Protein AF-A0A2V3A939-F1 (afdb_monomer_lite)

Foldseek 3Di:
DVVVVVVVVLVVLVVVLVVLVVVLVVCCVPPNCPDPSSVVSVVVSVVSVCVNVVPD

Sequence (56 aa):
MLQENKQAKREKLLLLIVRKRNEMIRLANSNGLLSNETIRCSQELDLLLNKFQLKE

pLDDT: mean 89.23, std 13.76, range [45.56, 98.0]

Radius of gyration: 13.68 Å; chains: 1; bounding box: 34×12×37 Å

Structure (mmCIF, N/CA/C/O backbone):
data_AF-A0A2V3A939-F1
#
_entry.id   AF-A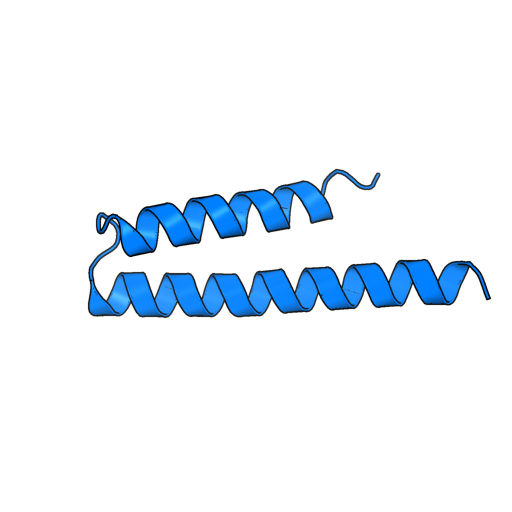0A2V3A939-F1
#
loop_
_atom_site.group_PDB
_atom_site.id
_atom_site.type_symbol
_atom_site.label_atom_id
_atom_site.label_alt_id
_atom_site.label_comp_id
_atom_site.label_asym_id
_atom_site.label_entity_id
_atom_site.label_seq_id
_atom_site.pdbx_PDB_ins_code
_atom_site.Cartn_x
_atom_site.Cartn_y
_atom_site.Cartn_z
_atom_site.occupancy
_atom_site.B_iso_or_equiv
_atom_site.auth_seq_id
_atom_site.auth_comp_id
_atom_site.auth_asym_id
_atom_site.auth_atom_id
_atom_site.pdbx_PDB_model_num
ATOM 1 N N . MET A 1 1 ? -23.284 -2.590 21.065 1.00 54.12 1 MET A N 1
ATOM 2 C CA . MET A 1 1 ? -23.223 -1.315 20.312 1.00 54.12 1 MET A CA 1
ATOM 3 C C . MET A 1 1 ? -21.797 -0.774 20.096 1.00 54.12 1 MET A C 1
ATOM 5 O O . MET A 1 1 ? -21.461 -0.481 18.958 1.00 54.12 1 MET A O 1
ATOM 9 N N . LEU A 1 2 ? -20.909 -0.645 21.104 1.00 55.09 2 LEU A N 1
ATOM 10 C CA . LEU A 1 2 ? -19.533 -0.126 20.876 1.00 55.09 2 LEU A CA 1
ATOM 11 C C . LEU A 1 2 ? -18.570 -1.119 20.178 1.00 55.09 2 LEU A C 1
ATOM 13 O O . LEU A 1 2 ? -17.697 -0.693 19.421 1.00 55.09 2 LEU A O 1
ATOM 17 N N . GLN A 1 3 ? -18.734 -2.432 20.383 1.00 54.56 3 GLN A N 1
ATOM 18 C CA . GLN A 1 3 ? -17.880 -3.466 19.767 1.00 54.56 3 GLN A CA 1
ATOM 19 C C . GLN A 1 3 ? -18.117 -3.649 18.258 1.00 54.56 3 GLN A C 1
ATOM 21 O O . GLN A 1 3 ? -17.150 -3.783 17.509 1.00 54.56 3 GLN A O 1
ATOM 26 N N . GLU A 1 4 ? -19.367 -3.568 17.793 1.00 59.31 4 GLU A N 1
ATOM 27 C CA . GLU A 1 4 ? -19.723 -3.705 16.366 1.00 59.31 4 GLU A CA 1
ATOM 28 C C . GLU A 1 4 ? -19.031 -2.637 15.509 1.00 59.31 4 GLU A C 1
ATOM 30 O O . GLU A 1 4 ? -18.537 -2.904 14.415 1.00 59.31 4 GLU A O 1
ATOM 35 N N . ASN A 1 5 ? -18.891 -1.430 16.056 1.00 66.81 5 ASN A N 1
ATOM 36 C CA . ASN A 1 5 ? -18.274 -0.302 15.368 1.00 66.81 5 ASN A CA 1
ATOM 37 C C . ASN A 1 5 ? -16.741 -0.452 15.238 1.00 66.81 5 ASN A C 1
ATOM 39 O O . ASN A 1 5 ? -16.140 0.061 14.293 1.00 66.81 5 ASN A O 1
ATOM 43 N N . LYS A 1 6 ? -16.083 -1.165 16.167 1.00 75.81 6 LYS A N 1
ATOM 44 C CA . LYS A 1 6 ? -14.635 -1.449 16.098 1.00 75.81 6 LYS A CA 1
ATOM 45 C C . LYS A 1 6 ? -14.343 -2.537 15.061 1.00 75.81 6 LYS A C 1
ATOM 47 O O . LYS A 1 6 ? -13.406 -2.379 14.278 1.00 75.81 6 LYS A O 1
ATOM 52 N N . GLN A 1 7 ? -15.174 -3.578 15.019 1.00 82.88 7 GLN A N 1
ATOM 53 C CA . GLN A 1 7 ? -15.059 -4.672 14.055 1.00 82.88 7 GLN A CA 1
ATOM 54 C C . GLN A 1 7 ? -15.309 -4.194 12.617 1.00 82.88 7 GLN A C 1
ATOM 56 O O . GLN A 1 7 ? -14.440 -4.363 11.763 1.00 82.88 7 GLN A O 1
ATOM 61 N N . ALA A 1 8 ? -16.403 -3.466 12.371 1.00 86.25 8 ALA A N 1
ATOM 62 C CA . ALA A 1 8 ? -16.712 -2.918 11.047 1.00 86.25 8 ALA A CA 1
ATOM 63 C C . ALA A 1 8 ? -15.617 -1.962 10.526 1.00 86.25 8 ALA A C 1
ATOM 65 O O . ALA A 1 8 ? -15.281 -1.955 9.340 1.00 86.25 8 ALA A O 1
ATOM 66 N N . LYS A 1 9 ? -14.994 -1.168 11.412 1.00 86.94 9 LYS A N 1
ATOM 67 C CA . LYS A 1 9 ? -13.842 -0.320 11.051 1.00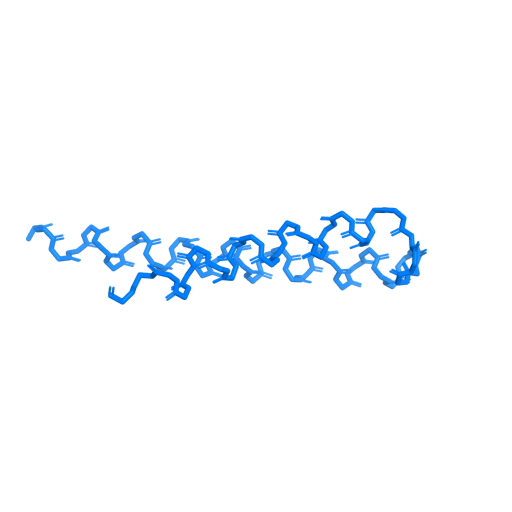 86.94 9 LYS A CA 1
ATOM 68 C C . LYS A 1 9 ? -12.618 -1.144 10.654 1.00 86.94 9 LYS A C 1
ATOM 70 O O . LYS A 1 9 ? -11.905 -0.747 9.733 1.00 86.94 9 LYS A O 1
ATOM 75 N N . ARG A 1 10 ? -12.370 -2.269 11.331 1.00 88.44 10 ARG A N 1
ATOM 76 C CA . ARG A 1 10 ? -11.256 -3.174 11.022 1.00 88.44 10 ARG A CA 1
ATOM 77 C C . ARG A 1 10 ? -11.468 -3.873 9.681 1.00 88.44 10 ARG A C 1
ATOM 79 O O . ARG A 1 10 ? -10.550 -3.896 8.869 1.00 88.44 10 ARG A O 1
ATOM 86 N N . GLU A 1 11 ? -12.679 -4.350 9.417 1.00 91.50 11 GLU A N 1
ATOM 87 C CA . GLU A 1 11 ? -13.062 -4.953 8.134 1.00 91.50 11 GLU A CA 1
ATOM 88 C C . GLU A 1 11 ? -12.954 -3.954 6.981 1.00 91.50 11 GLU A C 1
ATOM 90 O O . GLU A 1 11 ? -12.372 -4.263 5.941 1.00 91.50 11 GLU A O 1
ATOM 95 N N . LYS A 1 12 ? -13.421 -2.714 7.182 1.00 92.81 12 LYS A N 1
ATOM 96 C CA . LYS A 1 12 ? -13.260 -1.641 6.192 1.00 92.81 12 LYS A CA 1
ATOM 97 C C . LYS A 1 12 ? -11.787 -1.362 5.893 1.00 92.81 12 LYS A C 1
ATOM 99 O O . LYS A 1 12 ? -11.427 -1.190 4.731 1.00 92.81 12 LYS A O 1
ATOM 104 N N . LEU A 1 13 ? -10.936 -1.323 6.919 1.00 92.81 13 LEU A N 1
ATOM 105 C CA . LEU A 1 13 ? -9.497 -1.122 6.742 1.00 92.81 13 LEU A CA 1
ATOM 106 C C . LEU A 1 13 ? -8.850 -2.295 5.993 1.00 92.81 13 LEU A C 1
ATOM 108 O O . LEU A 1 13 ? -8.070 -2.069 5.071 1.00 92.81 13 LEU A O 1
ATOM 112 N N . LEU A 1 14 ? -9.227 -3.532 6.322 1.00 94.31 14 LEU A N 1
ATOM 113 C CA . LEU A 1 14 ? -8.747 -4.727 5.631 1.00 94.31 14 LEU A CA 1
ATOM 114 C C . LEU A 1 14 ? -9.142 -4.721 4.146 1.00 94.31 14 LEU A C 1
ATOM 116 O O . LEU A 1 14 ? -8.315 -5.004 3.280 1.00 94.31 14 LEU A O 1
ATOM 120 N N . LEU A 1 15 ? -10.379 -4.326 3.832 1.00 95.56 15 LEU A N 1
ATOM 121 C CA . LEU A 1 15 ? -10.843 -4.192 2.452 1.00 95.56 15 LEU A CA 1
ATOM 122 C C . LEU A 1 15 ? -10.025 -3.150 1.672 1.00 95.56 15 LEU A C 1
ATOM 124 O O . LEU A 1 15 ? -9.695 -3.377 0.507 1.00 95.56 15 LEU A O 1
ATOM 128 N N . LEU A 1 16 ? -9.675 -2.024 2.303 1.00 95.94 16 LEU A N 1
ATOM 129 C CA . LEU A 1 16 ? -8.818 -1.004 1.691 1.00 95.94 16 LEU A CA 1
ATOM 130 C C . LEU A 1 16 ? -7.409 -1.538 1.410 1.00 95.94 16 LEU A C 1
ATOM 132 O O . LEU A 1 16 ? -6.899 -1.319 0.314 1.00 95.94 16 LEU A O 1
ATOM 136 N N . ILE A 1 17 ? -6.820 -2.291 2.344 1.00 96.56 17 ILE A N 1
ATOM 137 C CA . ILE A 1 17 ? -5.512 -2.943 2.163 1.00 96.56 17 ILE A CA 1
ATOM 138 C C . ILE A 1 17 ? -5.548 -3.891 0.962 1.00 96.56 17 ILE A C 1
ATOM 140 O O . ILE A 1 17 ? -4.698 -3.805 0.078 1.00 96.56 17 ILE A O 1
ATOM 144 N N . VAL A 1 18 ? -6.555 -4.767 0.882 1.00 97.00 18 VAL A N 1
ATOM 145 C CA . VAL A 1 18 ? -6.679 -5.733 -0.223 1.00 97.00 18 VAL A CA 1
ATOM 146 C C . VAL A 1 18 ? -6.846 -5.020 -1.565 1.00 97.00 18 VAL A C 1
ATOM 148 O O . VAL A 1 18 ? -6.186 -5.379 -2.542 1.00 97.00 18 VAL A O 1
ATOM 151 N N . ARG A 1 19 ? -7.692 -3.984 -1.620 1.00 97.62 19 ARG A N 1
ATOM 152 C CA . ARG A 1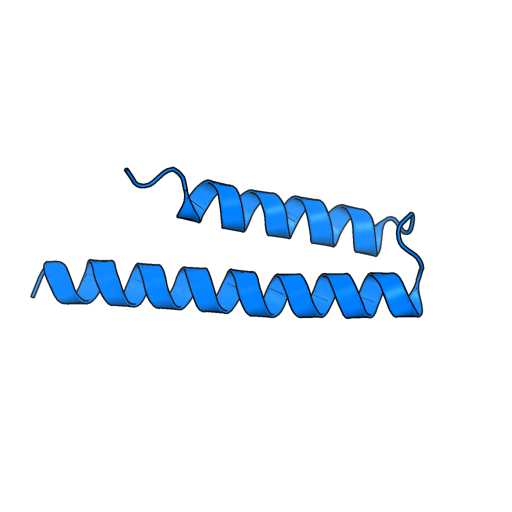 19 ? -7.879 -3.178 -2.835 1.00 97.62 19 ARG A CA 1
ATOM 153 C C . ARG A 1 19 ? -6.576 -2.517 -3.272 1.00 97.62 19 ARG A C 1
ATOM 155 O O . ARG A 1 19 ? -6.229 -2.614 -4.448 1.00 97.62 19 ARG A O 1
ATOM 162 N N . LYS A 1 20 ? -5.847 -1.908 -2.333 1.00 97.75 20 LYS A N 1
ATOM 163 C CA . LYS A 1 20 ? -4.596 -1.203 -2.622 1.00 97.75 20 LYS A CA 1
ATOM 164 C C . LYS A 1 20 ? -3.479 -2.151 -3.049 1.00 97.75 20 LYS A C 1
ATOM 166 O O . LYS A 1 20 ? -2.776 -1.872 -4.011 1.00 97.75 20 LYS A O 1
ATOM 171 N N . ARG A 1 21 ? -3.387 -3.331 -2.431 1.00 97.50 21 ARG A N 1
ATOM 172 C CA . ARG A 1 21 ? -2.470 -4.396 -2.862 1.00 97.50 21 ARG A CA 1
ATOM 173 C C . ARG A 1 21 ? -2.732 -4.816 -4.306 1.00 97.50 21 ARG A C 1
ATOM 175 O O . ARG A 1 21 ? -1.800 -4.914 -5.096 1.00 97.50 21 ARG A O 1
ATOM 182 N N . ASN A 1 22 ? -3.995 -5.040 -4.663 1.00 98.00 22 ASN A N 1
ATOM 183 C CA . ASN A 1 22 ? -4.350 -5.415 -6.031 1.00 98.00 22 ASN A CA 1
ATOM 184 C C . ASN A 1 22 ? -4.046 -4.287 -7.031 1.00 98.00 22 ASN A C 1
ATOM 186 O O . ASN A 1 22 ? -3.663 -4.567 -8.160 1.00 98.00 22 ASN A O 1
ATOM 190 N N . GLU A 1 23 ? -4.212 -3.023 -6.638 1.00 97.38 23 GLU A N 1
ATOM 191 C CA . GLU A 1 23 ? -3.806 -1.866 -7.445 1.00 97.38 23 GLU A CA 1
ATOM 192 C C . GLU A 1 23 ? -2.292 -1.827 -7.669 1.00 97.38 23 GLU A C 1
ATOM 194 O O . GLU A 1 23 ? -1.864 -1.726 -8.815 1.00 97.38 23 GLU A O 1
ATOM 199 N N . MET A 1 24 ? -1.494 -2.005 -6.614 1.00 97.38 24 MET A N 1
ATOM 200 C CA . MET A 1 24 ? -0.033 -2.046 -6.703 1.00 97.38 24 MET A CA 1
ATOM 201 C C . MET A 1 24 ? 0.445 -3.166 -7.631 1.00 97.38 24 MET A C 1
ATOM 203 O O . MET A 1 24 ? 1.313 -2.933 -8.462 1.00 97.38 24 MET A O 1
ATOM 207 N N . ILE A 1 25 ? -0.149 -4.363 -7.539 1.00 97.19 25 ILE A N 1
ATOM 208 C CA . ILE A 1 25 ? 0.175 -5.489 -8.433 1.00 97.19 25 ILE A CA 1
ATOM 209 C C . ILE A 1 25 ? -0.144 -5.136 -9.890 1.00 97.19 25 ILE A C 1
ATOM 211 O O . ILE A 1 25 ? 0.656 -5.418 -10.778 1.00 97.19 25 ILE A O 1
ATOM 215 N N . ARG A 1 26 ? -1.293 -4.497 -10.154 1.00 97.81 26 ARG A N 1
ATOM 216 C CA . ARG A 1 26 ? -1.635 -4.055 -11.515 1.00 97.81 26 ARG A CA 1
ATOM 217 C C . ARG A 1 26 ? -0.633 -3.028 -12.044 1.00 97.81 26 ARG A C 1
ATOM 219 O O . ARG A 1 26 ? -0.174 -3.200 -13.165 1.00 97.81 26 ARG A O 1
ATOM 226 N N . LEU A 1 27 ? -0.277 -2.024 -11.240 1.00 97.56 27 LEU A N 1
ATOM 227 C CA . LEU A 1 27 ? 0.701 -0.994 -11.611 1.00 97.56 27 LEU A CA 1
ATOM 228 C C . LEU A 1 27 ? 2.100 -1.581 -11.825 1.00 97.56 27 LEU A C 1
ATOM 230 O O . LEU A 1 27 ? 2.770 -1.226 -12.788 1.00 97.56 27 LEU A O 1
ATOM 234 N N . ALA A 1 28 ? 2.516 -2.531 -10.989 1.00 96.81 28 ALA A N 1
ATOM 235 C CA . ALA A 1 28 ? 3.783 -3.234 -11.150 1.00 96.81 28 ALA A CA 1
ATOM 236 C C . ALA A 1 28 ? 3.827 -4.024 -12.464 1.00 96.81 28 ALA A C 1
ATOM 238 O O . ALA A 1 28 ? 4.839 -4.001 -13.160 1.00 96.81 28 ALA A O 1
ATOM 239 N N . ASN A 1 29 ? 2.724 -4.691 -12.816 1.00 97.31 29 ASN A N 1
ATOM 240 C CA . ASN A 1 29 ? 2.621 -5.455 -14.055 1.00 97.31 29 ASN A CA 1
ATOM 241 C C . ASN A 1 29 ? 2.559 -4.559 -15.300 1.00 97.31 29 ASN A C 1
ATOM 243 O O . ASN A 1 29 ? 3.055 -4.965 -16.347 1.00 97.31 29 ASN A O 1
ATOM 247 N N . SER A 1 30 ? 1.950 -3.371 -15.214 1.00 96.94 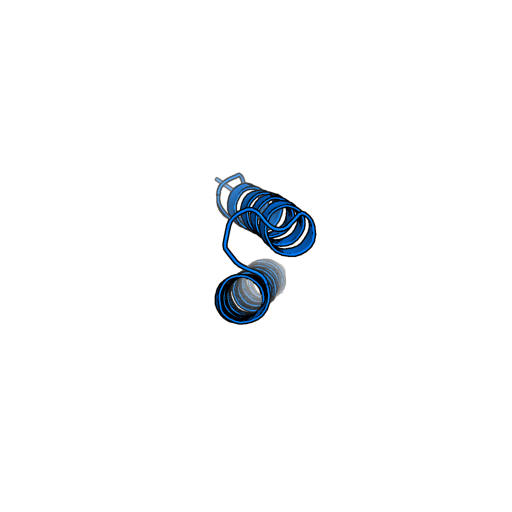30 SER A N 1
ATOM 248 C CA . SER A 1 30 ? 1.809 -2.466 -16.362 1.00 96.94 30 SER A CA 1
ATOM 249 C C . SER A 1 30 ? 3.004 -1.527 -16.545 1.00 96.94 30 SER A C 1
ATOM 251 O O . SER A 1 30 ? 3.418 -1.282 -17.674 1.00 96.94 30 SER A O 1
ATOM 253 N N . ASN A 1 31 ? 3.560 -1.008 -15.447 1.00 95.62 31 ASN A N 1
ATOM 254 C CA . ASN A 1 31 ? 4.528 0.095 -15.450 1.00 95.62 31 ASN A CA 1
ATOM 255 C C . ASN A 1 31 ? 5.893 -0.329 -14.875 1.00 95.62 31 ASN A C 1
ATOM 257 O O . ASN A 1 31 ? 6.853 0.438 -14.926 1.00 95.62 31 ASN A O 1
ATOM 261 N N . GLY A 1 32 ? 5.998 -1.539 -14.319 1.00 95.62 32 GLY A N 1
ATOM 262 C CA . GLY A 1 32 ? 7.193 -2.031 -13.639 1.00 95.62 32 GLY A CA 1
ATOM 263 C C . GLY A 1 32 ? 7.283 -1.581 -12.178 1.00 95.62 32 GLY A C 1
ATOM 264 O O . GLY A 1 32 ? 6.735 -0.553 -11.772 1.00 95.62 32 GLY A O 1
ATOM 265 N N . LEU A 1 33 ? 8.029 -2.347 -11.378 1.00 92.69 33 LEU A N 1
ATOM 266 C CA . LEU A 1 33 ? 8.163 -2.147 -9.927 1.00 92.69 33 LEU A CA 1
ATOM 267 C C . LEU A 1 33 ? 8.798 -0.806 -9.536 1.00 92.69 33 LEU A C 1
ATOM 269 O O . LEU A 1 33 ? 8.482 -0.262 -8.484 1.00 92.69 33 LEU A O 1
ATOM 273 N N . LEU A 1 34 ? 9.683 -0.279 -10.383 1.00 95.19 34 LEU A N 1
ATOM 274 C CA . LEU A 1 34 ? 10.410 0.969 -10.134 1.00 95.19 34 LEU A CA 1
ATOM 275 C C . LEU A 1 34 ? 9.681 2.207 -10.668 1.00 95.19 34 LEU A C 1
ATOM 277 O O . LEU A 1 34 ? 10.201 3.316 -10.569 1.00 95.19 34 LEU A O 1
ATOM 281 N N . SER A 1 35 ? 8.490 2.043 -11.251 1.00 97.56 35 SER A N 1
ATOM 282 C CA . SER A 1 35 ? 7.689 3.195 -11.659 1.00 97.56 35 SER A CA 1
ATOM 283 C C . SER A 1 35 ? 7.278 4.015 -10.439 1.00 97.56 35 SER A C 1
ATOM 285 O O . SER A 1 35 ? 6.874 3.470 -9.409 1.00 97.56 35 SER A O 1
ATOM 287 N N . ASN A 1 36 ? 7.311 5.342 -10.574 1.00 97.50 36 ASN A N 1
ATOM 288 C CA . ASN A 1 36 ? 6.876 6.258 -9.516 1.00 97.50 36 ASN A CA 1
ATOM 289 C C . ASN A 1 36 ? 5.448 5.954 -9.037 1.00 97.50 36 ASN A C 1
ATOM 291 O O . ASN A 1 36 ? 5.137 6.116 -7.860 1.00 97.50 36 ASN A O 1
ATOM 295 N N . GLU A 1 37 ? 4.581 5.484 -9.934 1.00 96.44 37 GLU A N 1
ATOM 296 C CA . GLU A 1 37 ? 3.213 5.088 -9.602 1.00 96.44 37 GLU A CA 1
ATOM 297 C C . GLU A 1 37 ? 3.168 3.832 -8.729 1.00 96.44 37 GLU A C 1
ATOM 299 O O . GLU A 1 37 ? 2.433 3.815 -7.742 1.00 96.44 37 GLU A O 1
ATOM 304 N N . THR A 1 38 ? 3.976 2.813 -9.037 1.00 97.00 38 THR A N 1
ATOM 305 C CA . THR A 1 38 ? 4.053 1.592 -8.221 1.00 97.00 38 THR A CA 1
ATOM 306 C C . THR A 1 38 ? 4.682 1.875 -6.861 1.00 97.00 38 THR A C 1
ATOM 308 O O . THR A 1 38 ? 4.149 1.421 -5.851 1.00 97.00 38 THR A O 1
ATOM 311 N N . ILE A 1 39 ? 5.738 2.695 -6.814 1.00 97.62 39 ILE A N 1
ATOM 312 C CA . ILE A 1 39 ? 6.394 3.120 -5.567 1.00 97.62 39 ILE A CA 1
ATOM 313 C C . ILE A 1 39 ? 5.428 3.930 -4.690 1.00 97.62 39 ILE A C 1
ATOM 315 O O . ILE A 1 39 ? 5.313 3.688 -3.491 1.00 97.62 39 ILE A O 1
ATOM 319 N N . ARG A 1 40 ? 4.679 4.875 -5.270 1.00 97.81 40 ARG A N 1
ATOM 320 C CA . ARG A 1 40 ? 3.665 5.625 -4.515 1.00 97.81 40 ARG A CA 1
ATOM 321 C C . ARG A 1 40 ? 2.568 4.693 -3.998 1.00 97.81 40 ARG A C 1
ATOM 323 O O . ARG A 1 40 ? 2.155 4.798 -2.845 1.00 97.81 40 ARG A O 1
ATOM 330 N N . CYS A 1 41 ? 2.122 3.748 -4.827 1.00 97.25 41 CYS A N 1
ATOM 331 C CA . CYS A 1 41 ? 1.115 2.769 -4.432 1.00 97.25 41 CYS A CA 1
ATOM 332 C C . CYS A 1 41 ? 1.602 1.866 -3.284 1.00 97.25 41 CYS A C 1
ATOM 334 O O . CYS A 1 41 ? 0.825 1.596 -2.366 1.00 97.25 41 CYS A O 1
ATOM 336 N N . SER A 1 42 ? 2.878 1.455 -3.285 1.00 96.94 42 SER A N 1
ATOM 337 C CA . SER A 1 42 ? 3.469 0.654 -2.206 1.00 96.94 42 SER A CA 1
ATOM 338 C C . SER A 1 42 ? 3.568 1.438 -0.897 1.00 96.94 42 SER A C 1
ATOM 340 O O . SER A 1 42 ? 3.173 0.927 0.145 1.00 96.94 42 SER A O 1
ATOM 342 N N . GLN A 1 43 ? 3.980 2.708 -0.945 1.00 97.44 43 GLN A N 1
ATOM 343 C CA . GLN A 1 43 ? 4.013 3.585 0.234 1.00 97.44 43 GLN A CA 1
ATOM 344 C C . GLN A 1 43 ? 2.616 3.781 0.842 1.00 97.44 43 GLN A C 1
ATOM 346 O O . GLN A 1 43 ? 2.438 3.731 2.059 1.00 97.44 43 GLN A O 1
ATOM 351 N N . GLU A 1 44 ? 1.596 3.975 0.005 1.00 96.94 44 GLU A N 1
ATOM 352 C CA . GLU A 1 44 ? 0.212 4.086 0.471 1.00 96.94 44 GLU A CA 1
ATOM 353 C C . GLU A 1 44 ? -0.305 2.772 1.080 1.00 96.94 44 GLU A C 1
ATOM 355 O O . GLU A 1 44 ? -1.036 2.801 2.075 1.00 96.94 44 GLU A O 1
ATOM 360 N N . LEU A 1 45 ? 0.083 1.622 0.517 1.00 97.06 45 LEU A N 1
ATOM 361 C CA . LEU A 1 45 ? -0.224 0.307 1.081 1.00 97.06 45 LEU A CA 1
ATOM 362 C C . LEU A 1 45 ? 0.434 0.122 2.456 1.00 97.06 4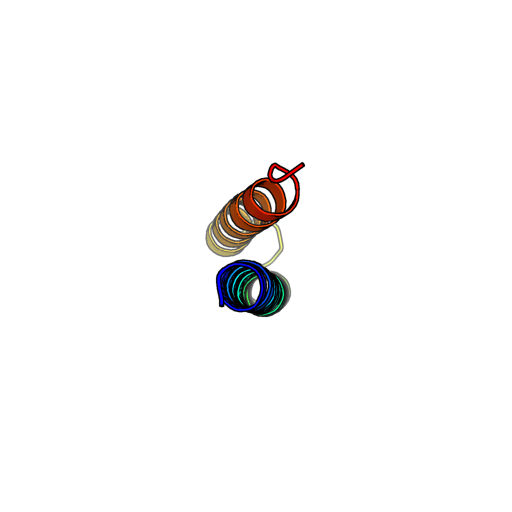5 LEU A C 1
ATOM 364 O O . LEU A 1 45 ? -0.250 -0.294 3.393 1.00 97.06 45 LEU A O 1
ATOM 368 N N . ASP A 1 46 ? 1.702 0.500 2.605 1.00 96.50 46 ASP A N 1
ATOM 369 C CA . ASP A 1 46 ? 2.427 0.428 3.877 1.00 96.50 46 ASP A CA 1
ATOM 370 C C . ASP A 1 46 ? 1.765 1.292 4.956 1.00 96.50 46 ASP A C 1
ATOM 372 O O . ASP A 1 46 ? 1.590 0.856 6.093 1.00 96.50 46 ASP A O 1
ATOM 376 N N . LEU A 1 47 ? 1.291 2.493 4.608 1.00 95.50 47 LEU A N 1
ATOM 377 C CA . LEU A 1 47 ? 0.528 3.334 5.537 1.00 95.50 47 LEU A CA 1
ATOM 378 C C . LEU A 1 47 ? -0.772 2.663 6.006 1.00 95.50 47 LEU A C 1
ATOM 380 O O . LEU A 1 47 ? -1.167 2.824 7.164 1.00 95.50 47 LEU A O 1
ATOM 384 N N . LEU A 1 48 ? -1.461 1.930 5.126 1.00 94.50 48 LEU A N 1
ATOM 385 C CA . LEU A 1 48 ? -2.670 1.186 5.491 1.00 94.50 48 LEU A CA 1
ATOM 386 C C . LEU A 1 48 ? -2.346 -0.011 6.395 1.00 94.50 48 LEU A C 1
ATOM 388 O O . LEU A 1 48 ? -3.070 -0.237 7.367 1.00 94.50 48 LEU A O 1
ATOM 392 N N . LEU A 1 49 ? -1.259 -0.733 6.111 1.00 93.69 49 LEU A N 1
ATOM 393 C CA . LEU A 1 49 ? -0.771 -1.846 6.930 1.00 93.69 49 LEU A CA 1
ATOM 394 C C . LEU A 1 49 ? -0.361 -1.372 8.327 1.00 93.69 49 LEU A C 1
ATOM 396 O O . LEU A 1 49 ? -0.835 -1.923 9.320 1.00 93.69 49 LEU A O 1
ATOM 400 N N . ASN A 1 50 ? 0.398 -0.279 8.413 1.00 93.81 50 ASN A N 1
ATOM 401 C CA . ASN A 1 50 ? 0.785 0.336 9.681 1.00 93.81 50 ASN A CA 1
ATOM 402 C C . ASN A 1 50 ? -0.443 0.749 10.500 1.00 93.81 50 ASN A C 1
ATOM 404 O O . ASN A 1 50 ? -0.524 0.452 11.687 1.00 93.81 50 ASN A O 1
ATOM 408 N N . LYS A 1 51 ? -1.462 1.358 9.879 1.00 91.00 51 LYS A N 1
ATOM 409 C CA . LYS A 1 51 ? -2.726 1.694 10.567 1.00 91.00 51 LYS A CA 1
ATOM 410 C C . LYS A 1 51 ? -3.486 0.468 11.077 1.00 91.00 51 LYS A C 1
ATOM 412 O O . LYS A 1 51 ? -4.269 0.595 12.019 1.00 91.00 51 LYS A O 1
ATOM 417 N N . PHE A 1 52 ? -3.314 -0.68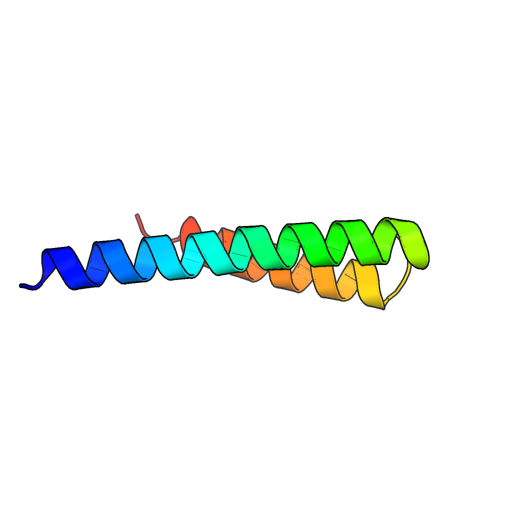5 10.434 1.00 89.75 52 PHE A N 1
ATOM 418 C CA . PHE A 1 52 ? -3.938 -1.938 10.847 1.00 89.75 52 PHE A CA 1
ATOM 419 C C . PHE A 1 52 ? -3.175 -2.609 11.994 1.00 89.75 52 PHE A C 1
ATOM 421 O O . PHE A 1 52 ? -3.818 -3.158 12.886 1.00 89.75 52 PHE A O 1
ATOM 428 N N . GLN A 1 53 ? -1.840 -2.534 11.987 1.00 84.81 53 GLN A N 1
ATOM 429 C CA . GLN A 1 53 ? -0.969 -3.110 13.016 1.00 84.81 53 GLN A CA 1
ATOM 430 C C . GLN A 1 53 ? -0.855 -2.239 14.278 1.00 84.81 53 GLN A C 1
ATOM 432 O O . GLN A 1 53 ? -0.852 -2.778 15.372 1.00 84.81 53 GLN A O 1
ATOM 437 N N . LEU A 1 54 ? -0.856 -0.905 14.162 1.00 69.38 54 LEU A N 1
ATOM 438 C CA . LEU A 1 54 ? -0.714 0.037 15.292 1.00 69.38 54 LEU A CA 1
ATOM 439 C C . LEU A 1 54 ? -1.943 0.123 16.222 1.00 69.38 54 LEU A C 1
ATOM 441 O O . LEU A 1 54 ? -2.018 1.010 17.069 1.00 69.38 54 LEU A O 1
ATOM 445 N N . LYS A 1 55 ? -2.937 -0.755 16.062 1.00 57.97 55 LYS A N 1
ATOM 446 C CA . LYS A 1 55 ? -4.061 -0.887 16.997 1.00 57.97 55 LYS A CA 1
ATOM 447 C C . LYS A 1 55 ? -3.913 -2.164 17.820 1.00 57.97 55 LYS A C 1
ATOM 449 O O . LYS A 1 55 ? -4.755 -3.056 17.699 1.00 57.97 55 LYS A O 1
ATOM 454 N N . GLU A 1 56 ? -2.865 -2.215 18.633 1.00 45.56 56 GLU A N 1
ATOM 455 C CA . GLU A 1 56 ? -2.812 -3.069 19.827 1.00 45.56 56 GLU A CA 1
ATOM 456 C C . GLU A 1 56 ? -3.277 -2.269 21.046 1.00 45.56 56 GLU A C 1
ATOM 458 O O . GLU A 1 56 ? -2.804 -1.122 21.217 1.00 45.56 56 GLU A O 1
#

InterPro domains:
  IPR018540 Aspartyl-phosphate phosphatase Spo0E-like [PF09388] (13-53)
  IPR036638 Helix-loop-helix DNA-binding domain superfamily [G3DSA:4.10.280.10] (3-56)
  IPR037208 Aspartyl-phosphate phosphatase Spo0E-like superfamily [SSF140500] (10-54)
  IPR053028 Spo0E-like aspartyl-phosphate phosphatase [PTHR41263] (11-53)

Secondary structure (DSSP, 8-state):
-HHHHHHHHHHHHHHHHHHHHHHHHHHHHHH-TTSHHHHHHHHHHHHHHHHHHS--

Organism: NCBI:txid665099